Protein AF-A0A1G3YRF4-F1 (afdb_monomer)

Mean predicted aligned error: 6.26 Å

pLDDT: mean 85.51, std 14.63, range [36.22, 97.75]

Secondary structure (DSSP, 8-state):
----B--BSS-SS-GGG----TTT-EEEEE--TT-TTTEEEEEEE-SSSEEEEEEEETTT--EEEEEEEEEEETTEEEEEEEE--TT-----EEEEEEEEETTEEEEEEPBSHHHHHTT-B-TTT-SB--SSHHHHHHHHHHTTT-GGGGS-TT-TTSEEEEEEPP---

Solvent-accessible surface area (backbone atoms only — not comparable to full-atom values): 9290 Å² total; per-residue (Å²): 130,84,83,45,76,30,41,19,79,54,43,64,54,67,67,90,78,27,47,64,59,74,85,66,49,45,46,31,28,51,72,46,96,89,40,78,72,41,40,36,40,32,33,40,76,68,55,80,23,35,28,40,33,41,40,35,36,56,79,83,64,48,72,50,44,25,45,30,34,46,44,73,56,98,83,47,38,29,38,36,37,28,64,64,53,82,90,55,88,55,85,33,23,34,41,27,43,48,49,78,60,91,57,35,40,39,37,32,39,33,22,34,60,44,42,53,78,65,68,32,43,36,90,86,81,65,28,52,77,57,96,42,28,67,55,45,32,50,54,48,60,78,36,74,85,42,55,41,39,45,28,72,87,82,60,83,83,41,56,48,50,25,29,55,56,78,78,90,125

Structure (mmCIF, N/CA/C/O backbone):
data_AF-A0A1G3YRF4-F1
#
_entry.id   AF-A0A1G3YRF4-F1
#
loop_
_atom_site.group_PDB
_atom_site.id
_atom_site.type_symbol
_atom_site.label_atom_id
_atom_site.label_alt_id
_atom_site.label_comp_id
_atom_site.label_asym_id
_atom_site.label_entity_id
_atom_site.label_seq_id
_atom_site.pdbx_PDB_ins_code
_atom_site.Cartn_x
_atom_site.Cartn_y
_atom_site.Cartn_z
_atom_site.occupancy
_atom_site.B_iso_or_equiv
_atom_site.auth_seq_id
_atom_site.auth_comp_id
_atom_site.auth_asym_id
_atom_site.auth_atom_id
_atom_site.pdbx_PDB_model_num
ATOM 1 N N . MET A 1 1 ? 17.936 1.926 11.079 1.00 37.91 1 MET A N 1
ATOM 2 C CA . MET A 1 1 ? 17.875 2.663 9.793 1.00 37.91 1 MET A CA 1
ATOM 3 C C . MET A 1 1 ? 16.402 2.750 9.485 1.00 37.91 1 MET A C 1
ATOM 5 O O . MET A 1 1 ? 15.761 1.717 9.545 1.00 37.91 1 MET A O 1
ATOM 9 N N . THR A 1 2 ? 15.866 3.950 9.300 1.00 48.19 2 THR A N 1
ATOM 10 C CA . THR A 1 2 ? 14.436 4.179 9.071 1.00 48.19 2 THR A CA 1
ATOM 11 C C . THR A 1 2 ? 13.976 3.394 7.850 1.00 48.19 2 THR A C 1
ATOM 13 O O . THR A 1 2 ? 14.610 3.495 6.800 1.00 48.19 2 THR A O 1
ATOM 16 N N . ALA A 1 3 ? 12.917 2.604 8.009 1.00 59.91 3 ALA A N 1
ATOM 17 C CA . ALA A 1 3 ? 12.212 2.033 6.878 1.00 59.91 3 ALA A CA 1
ATOM 18 C C . ALA A 1 3 ? 11.630 3.185 6.052 1.00 59.91 3 ALA A C 1
ATOM 20 O O . ALA A 1 3 ? 10.912 4.033 6.587 1.00 59.91 3 ALA A O 1
ATOM 21 N N . CYS A 1 4 ? 12.011 3.259 4.784 1.00 81.56 4 CYS A N 1
ATOM 22 C CA . CYS A 1 4 ? 11.567 4.294 3.866 1.00 81.56 4 CYS A CA 1
ATOM 23 C C . CYS A 1 4 ? 10.657 3.629 2.836 1.00 81.56 4 CYS A C 1
ATOM 25 O O . CYS A 1 4 ? 11.142 2.791 2.068 1.00 81.56 4 CYS A O 1
ATOM 27 N N . PRO A 1 5 ? 9.363 3.998 2.781 1.00 87.62 5 PRO A N 1
ATOM 28 C CA . PRO A 1 5 ? 8.465 3.474 1.767 1.00 87.62 5 PRO A CA 1
ATOM 29 C C . PRO A 1 5 ? 9.037 3.697 0.370 1.00 87.62 5 PRO A C 1
ATOM 31 O O . PRO A 1 5 ? 9.566 4.768 0.059 1.00 87.62 5 PRO A O 1
ATOM 34 N N . PHE A 1 6 ? 8.918 2.679 -0.470 1.00 89.06 6 PHE A N 1
ATOM 35 C CA . PHE A 1 6 ? 9.218 2.795 -1.881 1.00 89.06 6 PHE A CA 1
ATOM 36 C C . PHE A 1 6 ? 8.113 3.590 -2.593 1.00 89.06 6 PHE A C 1
ATOM 38 O O . PHE A 1 6 ? 6.930 3.286 -2.438 1.00 89.06 6 PHE A O 1
ATOM 45 N N . TRP A 1 7 ? 8.516 4.583 -3.393 1.00 89.31 7 TRP A N 1
ATOM 46 C CA . TRP A 1 7 ? 7.626 5.432 -4.188 1.00 89.31 7 TRP A CA 1
ATOM 47 C C . TRP A 1 7 ? 7.875 5.242 -5.690 1.00 89.31 7 TRP A C 1
ATOM 49 O O . TRP A 1 7 ? 9.021 5.159 -6.147 1.00 89.31 7 TRP A O 1
ATOM 59 N N . SER A 1 8 ? 6.802 5.179 -6.475 1.00 90.50 8 SER A N 1
ATOM 60 C CA . SER A 1 8 ? 6.855 4.982 -7.924 1.00 90.50 8 SER A CA 1
ATOM 61 C C . SER A 1 8 ? 5.803 5.801 -8.656 1.00 90.50 8 SER A C 1
ATOM 63 O O . SER A 1 8 ? 4.642 5.790 -8.283 1.00 90.50 8 SER A O 1
ATOM 65 N N . GLU A 1 9 ? 6.154 6.409 -9.785 1.00 91.06 9 GLU A N 1
ATOM 66 C CA . GLU A 1 9 ? 5.176 7.050 -10.681 1.00 91.06 9 GLU A CA 1
ATOM 67 C C . GLU A 1 9 ? 4.157 6.047 -11.270 1.00 91.06 9 GLU A C 1
ATOM 69 O O . GLU A 1 9 ? 3.097 6.427 -11.774 1.00 91.06 9 GLU A O 1
ATOM 74 N N . LEU A 1 10 ? 4.472 4.749 -11.214 1.00 93.00 10 LEU A N 1
ATOM 75 C CA . LEU A 1 10 ? 3.686 3.662 -11.783 1.00 93.00 10 LEU A CA 1
ATOM 76 C C . LEU A 1 10 ? 3.064 2.813 -10.669 1.00 93.00 10 LEU A C 1
ATOM 78 O O . LEU A 1 10 ? 3.764 2.456 -9.726 1.00 93.00 10 LEU A O 1
ATOM 82 N N . PRO A 1 11 ? 1.793 2.399 -10.784 1.00 95.94 11 PRO A N 1
ATOM 83 C CA . PRO A 1 11 ? 1.241 1.397 -9.882 1.00 95.94 11 PRO A CA 1
ATOM 84 C C . PRO A 1 11 ? 1.764 -0.015 -10.211 1.00 95.94 11 PRO A C 1
ATOM 86 O O . PRO A 1 11 ? 2.276 -0.256 -11.306 1.00 95.94 11 PRO A O 1
ATOM 89 N N . LEU A 1 12 ? 1.551 -0.983 -9.313 1.00 96.81 12 LEU A N 1
ATOM 90 C CA . LEU A 1 12 ? 1.816 -2.414 -9.531 1.00 96.81 12 LEU A CA 1
ATOM 91 C C . LEU A 1 12 ? 0.891 -3.050 -10.573 1.00 96.81 12 LEU A C 1
ATOM 93 O O . LEU A 1 12 ? 1.235 -4.085 -11.140 1.00 96.81 12 LEU A O 1
ATOM 97 N N . SER A 1 13 ? -0.287 -2.486 -10.833 1.00 96.12 13 SER A N 1
ATOM 98 C CA . SER A 1 13 ? -1.150 -2.910 -11.940 1.00 96.12 13 SER A CA 1
ATOM 99 C C . SER A 1 13 ? -2.045 -1.777 -12.426 1.00 96.12 13 SER A C 1
ATOM 101 O O . SER A 1 13 ? -2.112 -0.719 -11.813 1.00 96.12 13 SER A O 1
ATOM 103 N N . ASP A 1 14 ? -2.761 -2.007 -13.526 1.00 93.56 14 ASP A N 1
ATOM 104 C CA . ASP A 1 14 ? -3.766 -1.069 -14.024 1.00 93.56 14 ASP A CA 1
ATOM 105 C C . ASP A 1 14 ? -4.949 -0.967 -13.030 1.00 93.56 14 ASP A C 1
ATOM 107 O O . ASP A 1 14 ? -5.578 -1.997 -12.752 1.00 93.56 14 ASP A O 1
ATOM 111 N N . PRO A 1 15 ? -5.284 0.233 -12.510 1.00 92.12 15 PRO A N 1
ATOM 112 C CA . PRO A 1 15 ? -6.432 0.426 -11.622 1.00 92.12 15 PRO A CA 1
ATOM 113 C C . PRO A 1 15 ? -7.761 0.002 -12.261 1.00 92.12 15 PRO A C 1
ATOM 115 O O . PRO A 1 15 ? -8.688 -0.411 -11.571 1.00 92.12 15 PRO A O 1
ATOM 118 N N . SER A 1 16 ? -7.879 0.066 -13.593 1.00 91.94 16 SER A N 1
ATOM 119 C CA . SER A 1 16 ? -9.114 -0.283 -14.303 1.00 91.94 16 SER A CA 1
ATOM 120 C C . SER A 1 16 ? -9.449 -1.777 -14.277 1.00 91.94 16 SER A C 1
ATOM 122 O O . SER A 1 16 ? -10.604 -2.145 -14.506 1.00 91.94 16 SER A O 1
ATOM 124 N N . ALA A 1 17 ? -8.461 -2.622 -13.976 1.00 90.12 17 ALA A N 1
ATOM 125 C CA . ALA A 1 17 ? -8.620 -4.062 -13.800 1.00 90.12 17 ALA A CA 1
ATOM 126 C C . ALA A 1 17 ? -8.821 -4.470 -12.327 1.00 90.12 17 ALA A C 1
ATOM 128 O O . ALA A 1 17 ? -9.053 -5.650 -12.043 1.00 90.12 17 ALA A O 1
ATOM 129 N N . ALA A 1 18 ? -8.717 -3.518 -11.393 1.00 94.56 18 ALA A N 1
ATOM 130 C CA . ALA A 1 18 ? -8.886 -3.772 -9.972 1.00 94.56 18 ALA A CA 1
ATOM 131 C C . ALA A 1 18 ? -10.354 -4.031 -9.613 1.00 94.56 18 ALA A C 1
ATOM 133 O O . ALA A 1 18 ? -11.278 -3.617 -10.314 1.00 94.56 18 ALA A O 1
ATOM 134 N N . HIS A 1 19 ? -10.547 -4.724 -8.497 1.00 92.94 19 HIS A N 1
ATOM 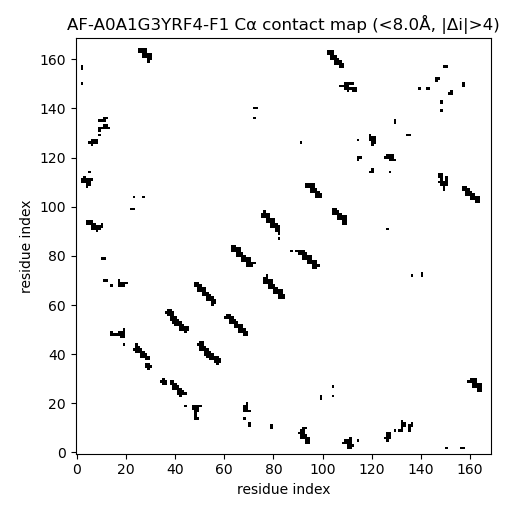135 C CA . HIS A 1 19 ? -11.848 -4.960 -7.887 1.00 92.94 19 HIS A CA 1
ATOM 136 C C . HIS A 1 19 ? -11.731 -4.667 -6.395 1.00 92.94 19 HIS A C 1
ATOM 138 O O . HIS A 1 19 ? -10.690 -4.935 -5.788 1.00 92.94 19 HIS A O 1
ATOM 144 N N . ILE A 1 20 ? -12.808 -4.156 -5.802 1.00 94.25 20 ILE A N 1
ATOM 145 C CA . ILE A 1 20 ? -12.900 -4.000 -4.351 1.00 94.25 20 ILE A CA 1
ATOM 146 C C . ILE A 1 20 ? -12.724 -5.357 -3.664 1.00 94.25 20 ILE A C 1
ATOM 148 O O . ILE A 1 20 ? -13.431 -6.316 -3.974 1.00 94.25 20 ILE A O 1
ATOM 152 N N . ASP A 1 21 ? -11.811 -5.408 -2.693 1.00 95.00 21 ASP A N 1
ATOM 153 C CA . ASP A 1 21 ? -11.726 -6.491 -1.715 1.00 95.00 21 ASP A CA 1
ATOM 154 C C . ASP A 1 21 ? -12.678 -6.165 -0.548 1.00 95.00 21 ASP A C 1
ATOM 156 O O . ASP A 1 21 ? -12.348 -5.331 0.302 1.00 95.00 21 ASP A O 1
ATOM 160 N N . PRO A 1 22 ? -13.884 -6.760 -0.492 1.00 94.25 22 PRO A N 1
ATOM 161 C CA . PRO A 1 22 ? -14.883 -6.387 0.503 1.00 94.25 22 PRO A CA 1
ATOM 162 C C . PRO A 1 22 ? -14.435 -6.699 1.934 1.00 94.25 22 PRO A C 1
ATOM 164 O O . PRO A 1 22 ? -14.952 -6.089 2.868 1.00 94.25 22 PRO A O 1
ATOM 167 N N . GLU A 1 23 ? -13.478 -7.613 2.128 1.00 95.44 23 GLU A N 1
ATOM 168 C CA . GLU A 1 23 ? -12.941 -7.913 3.455 1.00 95.44 23 GLU A CA 1
ATOM 169 C C . GLU A 1 23 ? -12.127 -6.744 4.007 1.00 95.44 23 GLU A C 1
ATOM 171 O O . GLU A 1 23 ? -12.095 -6.547 5.220 1.00 95.44 23 GLU A O 1
ATOM 176 N N . LEU A 1 24 ? -11.500 -5.947 3.139 1.00 95.81 24 LEU A N 1
ATOM 177 C CA . LEU A 1 24 ? -10.691 -4.802 3.544 1.00 95.81 24 LEU A CA 1
ATOM 178 C C . LEU A 1 24 ? -11.548 -3.600 3.968 1.00 95.81 24 LEU A C 1
ATOM 180 O O . LEU A 1 24 ? -11.108 -2.784 4.778 1.00 95.81 24 LEU A O 1
ATOM 184 N N . ALA A 1 25 ? -12.779 -3.501 3.459 1.00 95.81 25 ALA A N 1
ATOM 185 C CA . ALA A 1 25 ? -13.673 -2.382 3.730 1.00 95.81 25 ALA A CA 1
ATOM 186 C C . ALA A 1 25 ? -13.974 -2.221 5.233 1.00 95.81 25 ALA A C 1
ATOM 188 O O . ALA A 1 25 ? -14.191 -3.194 5.963 1.00 95.81 25 ALA A O 1
ATOM 189 N N . GLY A 1 26 ? -14.045 -0.967 5.680 1.00 95.31 26 GLY A N 1
ATOM 190 C CA . GLY A 1 26 ? -14.340 -0.594 7.062 1.00 95.31 26 GLY A CA 1
ATOM 191 C C . GLY A 1 26 ? -13.146 -0.001 7.806 1.00 95.31 26 GLY A C 1
ATOM 192 O O . GLY A 1 26 ? -12.119 0.334 7.216 1.00 95.31 26 GLY A O 1
ATOM 193 N N . SER A 1 27 ? -13.323 0.173 9.114 1.00 95.19 27 SER A N 1
ATOM 194 C CA . SER A 1 27 ? -12.336 0.797 9.996 1.00 95.19 27 SER A CA 1
ATOM 195 C C . SER A 1 27 ? -11.518 -0.245 10.749 1.00 95.19 27 SER A C 1
ATOM 197 O O . SER A 1 27 ? -12.041 -1.259 11.216 1.00 95.19 27 SER A O 1
ATOM 199 N N . TRP A 1 28 ? -10.238 0.055 10.905 1.00 94.88 28 TRP A N 1
ATOM 200 C CA . TRP A 1 28 ? -9.221 -0.784 11.512 1.00 94.88 28 TRP A CA 1
ATOM 201 C C . TRP A 1 28 ? -8.407 0.047 12.503 1.00 94.88 28 TRP A C 1
ATOM 203 O O . TRP A 1 28 ? -8.105 1.211 12.241 1.00 94.88 28 TRP A O 1
ATOM 213 N N . ILE A 1 29 ? -8.061 -0.541 13.643 1.00 92.44 29 ILE A N 1
ATOM 214 C CA . ILE A 1 29 ? -7.313 0.104 14.731 1.00 92.44 29 ILE A CA 1
ATOM 215 C C . ILE A 1 29 ? -6.152 -0.798 15.171 1.00 92.44 29 ILE A C 1
ATOM 217 O O . ILE A 1 29 ? -6.304 -2.016 15.102 1.00 92.44 29 ILE A O 1
ATOM 221 N N . PRO A 1 30 ? -5.008 -0.263 15.622 1.00 88.50 30 PRO A N 1
ATOM 222 C CA . PRO A 1 30 ? -3.869 -1.061 16.068 1.00 88.50 30 PRO A CA 1
ATOM 223 C C . PRO A 1 30 ? -4.217 -2.132 17.102 1.00 88.50 30 PRO A C 1
ATOM 225 O O . PRO A 1 30 ? -5.036 -1.923 18.001 1.00 88.50 30 PRO A O 1
ATOM 228 N N . ILE A 1 31 ? -3.550 -3.281 16.989 1.00 83.56 31 ILE A N 1
ATOM 229 C CA . ILE A 1 31 ? -3.484 -4.284 18.054 1.00 83.56 31 ILE A CA 1
ATOM 230 C C . ILE A 1 31 ? -2.272 -3.946 18.928 1.00 83.56 31 ILE A C 1
ATOM 232 O O . ILE A 1 31 ? -1.208 -4.531 18.770 1.00 83.56 31 ILE A O 1
ATOM 236 N N . SER A 1 32 ? -2.402 -2.978 19.831 1.00 70.19 32 SER A N 1
ATOM 237 C CA . SER A 1 32 ? -1.425 -2.790 20.909 1.00 70.19 32 SER A CA 1
ATOM 238 C C . SER A 1 32 ? -2.144 -2.485 22.223 1.00 70.19 32 SER A C 1
ATOM 240 O O . SER A 1 32 ? -3.211 -1.867 22.216 1.00 70.19 32 SER A O 1
ATOM 242 N N . GLU A 1 33 ? -1.584 -2.965 23.337 1.00 52.16 33 GLU A N 1
ATOM 243 C CA . GLU A 1 33 ? -2.140 -2.760 24.684 1.00 52.16 33 GLU A CA 1
ATOM 244 C C . GLU A 1 33 ? -2.021 -1.296 25.153 1.00 52.16 33 GLU A C 1
ATOM 246 O O . GLU A 1 33 ? -2.824 -0.864 25.976 1.00 52.16 33 GLU A O 1
ATOM 251 N N . ASP A 1 34 ? -1.097 -0.519 24.572 1.00 54.62 34 ASP A N 1
ATOM 252 C CA . ASP A 1 34 ? -0.813 0.875 24.948 1.00 54.62 34 ASP A CA 1
ATOM 253 C C . ASP A 1 34 ? -1.406 1.913 23.971 1.00 54.62 34 ASP A C 1
ATOM 255 O O . ASP A 1 34 ? -1.290 3.116 24.199 1.00 54.62 34 ASP A O 1
ATOM 259 N N . SER A 1 35 ? -2.042 1.475 22.876 1.00 53.34 35 SER A N 1
ATOM 260 C CA . SER A 1 35 ? -2.457 2.348 21.762 1.00 53.34 35 SER A CA 1
ATOM 261 C C . SER A 1 35 ? -3.902 2.134 21.299 1.00 53.34 35 SER A C 1
ATOM 263 O O . SER A 1 35 ? -4.222 2.401 20.134 1.00 53.34 35 SER A O 1
ATOM 265 N N . GLU A 1 36 ? -4.791 1.614 22.154 1.00 52.72 36 GLU A N 1
ATOM 266 C CA . GLU A 1 36 ? -6.218 1.611 21.816 1.00 52.72 36 GLU A CA 1
ATOM 267 C C . GLU A 1 36 ? -6.687 3.057 21.574 1.00 52.72 36 GLU A C 1
ATOM 269 O O . GLU A 1 36 ? -6.851 3.840 22.505 1.00 52.72 36 GLU A O 1
ATOM 274 N N . GLY A 1 37 ? -6.906 3.404 20.301 1.00 56.94 37 GLY A N 1
ATOM 275 C CA . GLY A 1 37 ? -7.530 4.662 19.886 1.00 56.94 37 GLY A CA 1
ATOM 276 C C . GLY A 1 37 ? -6.599 5.785 19.416 1.00 56.94 37 GLY A C 1
ATOM 277 O O . GLY A 1 37 ? -7.119 6.842 19.068 1.00 56.94 37 GLY A O 1
ATOM 278 N N . THR A 1 38 ? -5.278 5.588 19.344 1.00 75.25 38 THR A N 1
ATOM 279 C CA . THR A 1 38 ? -4.345 6.652 18.903 1.00 75.25 38 THR A CA 1
ATOM 280 C C . THR A 1 38 ? -4.042 6.639 17.406 1.00 75.25 38 THR A C 1
ATOM 282 O O . THR A 1 38 ? -3.517 7.605 16.881 1.00 75.25 38 THR A O 1
ATOM 285 N N . PHE A 1 39 ? -4.412 5.589 16.676 1.00 84.94 39 PHE A N 1
ATOM 286 C CA . PHE A 1 39 ? -4.311 5.550 15.217 1.00 84.94 39 PHE A CA 1
ATOM 287 C C . PHE A 1 39 ? -5.471 4.735 14.645 1.00 84.94 39 PHE A C 1
ATOM 289 O O . PHE A 1 39 ? -5.916 3.759 15.252 1.00 84.94 39 PHE A O 1
ATOM 296 N N . SER A 1 40 ? -5.996 5.122 13.488 1.00 90.94 40 SER A N 1
ATOM 297 C CA . SER A 1 40 ? -7.040 4.359 12.801 1.00 90.94 40 SER A CA 1
ATOM 298 C C . SER A 1 40 ? -6.900 4.468 11.293 1.00 90.94 40 SER A C 1
ATOM 300 O O . SER A 1 40 ? -6.540 5.522 10.780 1.00 90.94 40 SER A O 1
ATOM 302 N N . VAL A 1 41 ? -7.229 3.390 10.587 1.00 94.50 41 VAL A N 1
ATOM 303 C CA . VAL A 1 41 ? -7.273 3.351 9.122 1.00 94.50 41 VAL A CA 1
ATOM 304 C C . VAL A 1 41 ? -8.667 2.938 8.698 1.00 94.50 41 VAL A C 1
ATOM 306 O O . VAL A 1 41 ? -9.175 1.910 9.139 1.00 94.50 41 VAL A O 1
ATOM 309 N N . THR A 1 42 ? -9.304 3.723 7.839 1.00 96.38 42 THR A N 1
ATOM 310 C CA . THR A 1 42 ? -10.617 3.392 7.283 1.00 96.38 42 THR A CA 1
ATOM 311 C C . THR A 1 42 ? -10.531 3.259 5.775 1.00 96.38 42 THR A C 1
ATOM 313 O O . THR A 1 42 ? -10.147 4.206 5.098 1.00 96.38 42 THR A O 1
ATOM 316 N N . PHE A 1 43 ? -10.937 2.100 5.257 1.00 97.38 43 PHE A N 1
ATOM 317 C CA . PHE A 1 43 ? -11.074 1.829 3.829 1.00 97.38 43 PHE A CA 1
ATOM 318 C C . PHE A 1 43 ? -12.542 1.991 3.432 1.00 97.38 43 PHE A C 1
ATOM 320 O O . PHE A 1 43 ? -13.391 1.161 3.773 1.00 97.38 43 PHE A O 1
ATOM 327 N N . LEU A 1 44 ? -12.850 3.072 2.721 1.00 96.38 44 LEU A N 1
ATOM 328 C CA . LEU A 1 44 ? -14.183 3.375 2.206 1.00 96.38 44 LEU A CA 1
ATOM 329 C C . LEU A 1 44 ? -14.209 3.070 0.709 1.00 96.38 44 LEU A C 1
ATOM 331 O O . LEU A 1 44 ? -13.426 3.680 -0.016 1.00 96.38 44 LEU A O 1
ATOM 335 N N . PRO A 1 45 ? -15.073 2.165 0.212 1.00 95.69 45 PRO A N 1
ATOM 336 C CA . PRO A 1 45 ? -15.253 2.003 -1.226 1.00 95.69 45 PRO A CA 1
ATOM 337 C C . PRO A 1 45 ? -15.607 3.356 -1.851 1.00 95.69 45 PRO A C 1
ATOM 339 O O . PRO A 1 45 ? -16.598 3.981 -1.465 1.00 95.69 45 PRO A O 1
ATOM 342 N N . PHE A 1 46 ? -14.759 3.832 -2.758 1.00 90.62 46 PHE A N 1
ATOM 343 C CA . PHE A 1 46 ? -14.976 5.071 -3.498 1.00 90.62 46 PHE A CA 1
ATOM 344 C C . PHE A 1 46 ? -15.789 4.786 -4.764 1.00 90.62 46 PHE A C 1
ATOM 346 O O . PHE A 1 46 ? -16.737 5.509 -5.071 1.00 90.62 46 PHE A O 1
ATOM 353 N N . ASP A 1 47 ? -15.446 3.695 -5.447 1.00 92.38 47 ASP A N 1
ATOM 354 C CA . ASP A 1 47 ? -16.187 3.120 -6.565 1.00 92.38 47 ASP A CA 1
ATOM 355 C C . ASP A 1 47 ? -16.043 1.582 -6.575 1.00 92.38 47 ASP A C 1
ATOM 357 O O . ASP A 1 47 ? -15.719 0.956 -5.564 1.00 92.38 47 ASP A O 1
ATOM 361 N N . ASP A 1 48 ? -16.329 0.960 -7.716 1.00 92.56 48 ASP A N 1
ATOM 362 C CA . ASP A 1 48 ? -16.287 -0.479 -7.972 1.00 92.56 48 ASP A CA 1
ATOM 363 C C . ASP A 1 48 ? -14.864 -1.084 -7.877 1.00 92.56 48 ASP A C 1
ATOM 365 O O . ASP A 1 48 ? -14.708 -2.311 -7.901 1.00 92.56 48 ASP A O 1
ATOM 369 N N . ARG A 1 49 ? -13.822 -0.243 -7.818 1.00 95.38 49 ARG A N 1
ATOM 370 C CA . ARG A 1 49 ? -12.407 -0.611 -8.000 1.00 95.38 49 ARG A CA 1
ATOM 371 C C . ARG A 1 49 ? -11.490 -0.039 -6.926 1.00 95.38 49 ARG A C 1
ATOM 373 O O . ARG A 1 49 ? -10.546 -0.712 -6.515 1.00 95.38 49 ARG A O 1
ATOM 380 N N . GLU A 1 50 ? -11.749 1.192 -6.503 1.00 96.56 50 GLU A N 1
ATOM 381 C CA . GLU A 1 50 ? -10.876 1.975 -5.638 1.00 96.56 50 GLU A CA 1
ATOM 382 C C . GLU A 1 50 ? -11.512 2.256 -4.272 1.00 96.56 50 GLU A C 1
ATOM 384 O O . GLU A 1 50 ? -12.719 2.459 -4.128 1.00 96.56 50 GLU A O 1
ATOM 389 N N . PHE A 1 51 ? -10.662 2.347 -3.257 1.00 97.38 51 PHE A N 1
ATOM 390 C CA . PHE A 1 51 ? -10.977 2.866 -1.938 1.00 97.38 51 PHE A CA 1
ATOM 391 C C . PHE A 1 51 ? -10.502 4.313 -1.800 1.00 97.38 51 PHE A C 1
ATOM 393 O O . PHE A 1 51 ? -9.424 4.679 -2.272 1.00 97.38 51 PHE A O 1
ATOM 400 N N . ALA A 1 52 ? -11.266 5.110 -1.061 1.00 95.94 52 ALA A N 1
ATOM 401 C CA . ALA A 1 52 ? -10.721 6.220 -0.299 1.00 95.94 52 ALA A CA 1
ATOM 402 C C . ALA A 1 52 ? -10.235 5.663 1.046 1.00 95.94 52 ALA A C 1
ATOM 404 O O . ALA A 1 52 ? -11.004 5.044 1.786 1.00 95.94 52 ALA A O 1
ATOM 405 N N . VAL A 1 53 ? -8.958 5.859 1.349 1.00 96.19 53 VAL A N 1
ATOM 406 C CA . VAL A 1 53 ? -8.332 5.412 2.592 1.00 96.19 53 VAL A CA 1
ATOM 407 C C . VAL A 1 53 ? -8.040 6.628 3.441 1.00 96.19 53 VAL A C 1
ATOM 409 O O . VAL A 1 53 ? -7.384 7.554 2.980 1.00 96.19 53 VAL A O 1
ATOM 412 N N . ILE A 1 54 ? -8.530 6.618 4.674 1.00 94.94 54 ILE A N 1
ATOM 413 C CA . ILE A 1 54 ? -8.282 7.677 5.648 1.00 94.94 54 ILE A CA 1
ATOM 414 C C . ILE A 1 54 ? -7.484 7.070 6.791 1.00 94.94 54 ILE A C 1
ATOM 416 O O . ILE A 1 54 ? -8.006 6.212 7.507 1.00 94.94 54 ILE A O 1
ATOM 420 N N . ALA A 1 55 ? -6.237 7.500 6.945 1.00 91.56 55 ALA A N 1
ATOM 421 C CA . ALA A 1 55 ? -5.423 7.218 8.114 1.00 91.56 55 ALA A CA 1
ATOM 422 C C . ALA A 1 55 ? -5.485 8.436 9.037 1.00 91.56 55 ALA A C 1
ATOM 424 O O . ALA A 1 55 ? -5.281 9.566 8.607 1.00 91.56 55 ALA A O 1
ATOM 425 N N . LYS A 1 56 ? -5.843 8.217 10.297 1.00 91.06 56 LYS A N 1
ATOM 426 C CA . LYS A 1 56 ? -5.977 9.280 11.287 1.00 91.06 56 LYS A CA 1
ATOM 427 C C . LYS A 1 56 ? -5.129 8.954 12.496 1.00 91.06 56 LYS A C 1
ATOM 429 O O . LYS A 1 56 ? -5.349 7.915 13.123 1.00 91.06 56 LYS A O 1
ATOM 434 N N . ASP A 1 57 ? -4.257 9.884 12.847 1.00 86.81 57 ASP A N 1
ATOM 435 C CA . ASP A 1 57 ? -3.580 9.921 14.131 1.00 86.81 57 ASP A CA 1
ATOM 436 C C . ASP A 1 57 ? -4.506 10.602 15.158 1.00 86.81 57 ASP A C 1
ATOM 438 O O . ASP A 1 57 ? -5.023 11.706 14.968 1.00 86.81 57 ASP A O 1
ATOM 442 N N . GLY A 1 58 ? -4.821 9.878 16.223 1.00 82.62 58 GLY A N 1
ATOM 443 C CA . GLY A 1 58 ? -5.684 10.307 17.315 1.00 82.62 58 GLY A CA 1
ATOM 444 C C . GLY A 1 58 ? -4.993 11.238 18.311 1.00 82.62 58 GLY A C 1
ATOM 445 O O . GLY A 1 58 ? -5.695 12.005 18.970 1.00 82.62 58 GLY A O 1
ATOM 446 N N . ASP A 1 59 ? -3.661 11.210 18.390 1.00 82.38 59 ASP A N 1
ATOM 447 C CA . ASP A 1 59 ? -2.866 12.030 19.306 1.00 82.38 59 ASP A CA 1
ATOM 448 C C . ASP A 1 59 ? -2.577 13.409 18.704 1.00 82.38 59 ASP A C 1
ATOM 450 O O . ASP A 1 59 ? -2.753 14.436 19.367 1.00 82.38 59 ASP A O 1
ATOM 454 N N . THR A 1 60 ? -2.161 13.451 17.436 1.00 85.00 60 THR A N 1
ATOM 455 C CA . THR A 1 60 ? -1.862 14.704 16.724 1.00 85.00 60 THR A CA 1
ATOM 456 C C . THR A 1 60 ? -3.094 15.296 16.042 1.00 85.00 60 THR A C 1
ATOM 458 O O . THR A 1 60 ? -3.161 16.508 15.823 1.00 85.00 60 THR A O 1
ATOM 461 N N . GLY A 1 61 ? -4.087 14.458 15.725 1.00 84.12 61 GLY A N 1
ATOM 462 C CA . GLY A 1 61 ? -5.230 14.831 14.894 1.00 84.12 61 GLY A CA 1
ATOM 463 C C . GLY A 1 61 ? -4.898 14.931 13.404 1.00 84.12 61 GLY A C 1
ATOM 464 O O . GLY A 1 61 ? -5.755 15.378 12.638 1.00 84.12 61 GLY A O 1
ATOM 465 N N . GLU A 1 62 ? -3.684 14.547 13.003 1.00 86.62 62 GLU A N 1
ATOM 466 C CA . GLU A 1 62 ? -3.249 14.483 11.611 1.00 86.62 62 GLU A CA 1
ATOM 467 C C . GLU A 1 62 ? -4.078 13.453 10.839 1.00 86.62 62 GLU A C 1
ATOM 469 O O . GLU A 1 62 ? -4.491 12.414 11.370 1.00 86.62 62 GLU A O 1
ATOM 474 N N . VAL A 1 63 ? -4.393 13.792 9.591 1.00 89.31 63 VAL A N 1
ATOM 475 C CA . VAL A 1 63 ? -5.221 12.970 8.716 1.00 89.31 63 VAL A CA 1
ATOM 476 C C . VAL A 1 63 ? -4.536 12.870 7.371 1.00 89.31 63 VAL A C 1
ATOM 478 O O . VAL A 1 63 ? -4.495 13.851 6.631 1.00 89.31 63 VAL A O 1
ATOM 481 N N . ASP A 1 64 ? -4.114 11.658 7.041 1.00 89.94 64 ASP A N 1
ATOM 482 C CA . ASP A 1 64 ? -3.616 11.316 5.722 1.00 89.94 64 ASP A CA 1
ATOM 483 C C . ASP A 1 64 ? -4.734 10.658 4.920 1.00 89.94 64 ASP A C 1
ATOM 485 O O . ASP A 1 64 ? -5.463 9.776 5.396 1.00 89.94 64 ASP A O 1
ATOM 489 N N . ALA A 1 65 ? -4.880 11.092 3.674 1.00 92.19 65 ALA A N 1
ATOM 490 C CA . ALA A 1 65 ? -5.874 10.563 2.760 1.00 92.19 65 ALA A CA 1
ATOM 491 C C . ALA A 1 65 ? -5.190 9.961 1.537 1.00 92.19 65 ALA A C 1
ATOM 493 O O . ALA A 1 65 ? -4.312 10.575 0.935 1.00 92.19 65 ALA A O 1
ATOM 494 N N . TYR A 1 66 ? -5.646 8.779 1.131 1.00 93.50 66 TYR A N 1
ATOM 495 C CA . TYR A 1 66 ? -5.131 8.076 -0.034 1.00 93.50 66 TYR A CA 1
ATOM 496 C C . TYR A 1 66 ? -6.269 7.611 -0.940 1.00 93.50 66 TYR A C 1
ATOM 498 O O . TYR A 1 66 ? -7.344 7.219 -0.483 1.00 93.50 66 TYR A O 1
ATOM 506 N N . ARG A 1 67 ? -6.009 7.583 -2.244 1.00 94.62 67 ARG A N 1
ATOM 507 C CA . ARG A 1 67 ? -6.686 6.677 -3.172 1.00 94.62 67 ARG A CA 1
ATOM 508 C C . ARG A 1 67 ? -5.966 5.342 -3.151 1.00 94.62 67 ARG A C 1
ATOM 510 O O . ARG A 1 67 ? -4.737 5.315 -3.180 1.00 94.62 67 ARG A O 1
ATOM 517 N N . ALA A 1 68 ? -6.713 4.246 -3.114 1.00 96.94 68 ALA A N 1
ATOM 518 C CA . ALA A 1 68 ? -6.114 2.923 -3.103 1.00 96.94 68 ALA A CA 1
ATOM 519 C C . ALA A 1 68 ? -6.860 1.911 -3.956 1.00 96.94 68 ALA A C 1
ATOM 521 O O . ALA A 1 68 ? -8.077 1.974 -4.067 1.00 96.94 68 ALA A O 1
ATOM 522 N N . PHE A 1 69 ? -6.155 0.920 -4.487 1.00 97.75 69 PHE A N 1
ATOM 523 C CA . PHE A 1 69 ? -6.786 -0.253 -5.088 1.00 97.75 69 PHE A CA 1
ATOM 524 C C . PHE A 1 69 ? -5.941 -1.506 -4.881 1.00 97.75 69 PHE A C 1
ATOM 526 O O . PHE A 1 69 ? -4.719 -1.437 -4.702 1.00 97.75 69 PHE A O 1
ATOM 533 N N . ALA A 1 70 ? -6.608 -2.657 -4.905 1.00 97.19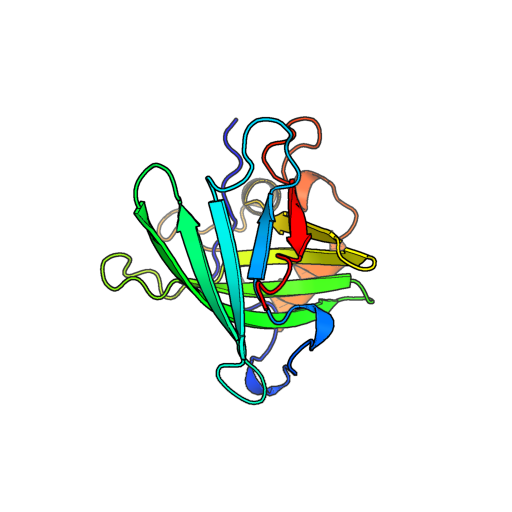 70 ALA A N 1
ATOM 534 C CA . ALA A 1 70 ? -5.975 -3.946 -4.684 1.00 97.19 70 ALA A CA 1
ATOM 535 C C . ALA A 1 70 ? -5.417 -4.548 -5.986 1.00 97.19 70 ALA A C 1
ATOM 537 O O . ALA A 1 70 ? -6.062 -4.524 -7.035 1.00 97.19 70 ALA A O 1
ATOM 538 N N . THR A 1 71 ? -4.239 -5.157 -5.886 1.00 97.06 71 THR A N 1
ATOM 539 C CA . THR A 1 71 ? -3.603 -5.985 -6.919 1.00 97.06 71 THR A CA 1
ATOM 540 C C . THR A 1 71 ? -3.240 -7.334 -6.310 1.00 97.06 71 THR A C 1
ATOM 542 O O . THR A 1 71 ? -2.859 -7.406 -5.145 1.00 97.06 71 THR A O 1
ATOM 545 N N . SER A 1 72 ? -3.303 -8.414 -7.088 1.00 96.06 72 SER A N 1
ATOM 546 C CA . SER A 1 72 ? -2.781 -9.720 -6.669 1.00 96.06 72 SER A CA 1
ATOM 547 C C . SER A 1 72 ? -1.550 -10.105 -7.480 1.00 96.06 72 SER A C 1
ATOM 549 O O . SER A 1 72 ? -1.557 -10.004 -8.706 1.00 96.06 72 SER A O 1
ATOM 551 N N . ILE A 1 73 ? -0.510 -10.584 -6.799 1.00 96.44 73 ILE A N 1
ATOM 552 C CA . ILE A 1 73 ? 0.730 -11.084 -7.399 1.00 96.44 73 ILE A CA 1
ATOM 553 C C . ILE A 1 73 ? 0.989 -12.471 -6.806 1.00 96.44 73 ILE A C 1
ATOM 555 O O . ILE A 1 73 ? 1.215 -12.601 -5.612 1.00 96.44 73 ILE A O 1
ATOM 559 N N . GLU A 1 74 ? 0.887 -13.525 -7.624 1.00 94.38 74 GLU A N 1
ATOM 560 C CA . GLU A 1 74 ? 1.029 -14.933 -7.188 1.00 94.38 74 GLU A CA 1
ATOM 561 C C . GLU A 1 74 ? 0.154 -15.338 -5.980 1.00 94.38 74 GLU A C 1
ATOM 563 O O . GLU A 1 74 ? 0.496 -16.233 -5.212 1.00 94.38 74 GLU A O 1
ATOM 568 N N . GLY A 1 75 ? -1.011 -14.701 -5.832 1.00 92.75 75 GLY A N 1
ATOM 569 C CA . GLY A 1 75 ? -1.953 -14.945 -4.733 1.00 92.75 75 GLY A CA 1
ATOM 570 C C . GLY A 1 75 ? -1.733 -14.061 -3.503 1.00 92.75 75 GLY A C 1
ATOM 571 O O . GLY A 1 75 ? -2.652 -13.934 -2.695 1.00 92.75 75 GLY A O 1
ATOM 572 N N . ASP A 1 76 ? -0.584 -13.389 -3.395 1.00 96.06 76 ASP A N 1
ATOM 573 C CA . ASP A 1 76 ? -0.359 -12.350 -2.392 1.00 96.06 76 ASP A CA 1
ATOM 574 C C . ASP A 1 76 ? -1.100 -11.068 -2.809 1.00 96.06 76 ASP A C 1
ATOM 576 O O . ASP A 1 76 ? -1.128 -10.700 -3.990 1.00 96.06 76 ASP A O 1
ATOM 580 N N . ARG A 1 77 ? -1.745 -10.397 -1.848 1.00 97.00 77 ARG A N 1
ATOM 581 C CA . ARG A 1 77 ? -2.568 -9.204 -2.093 1.00 97.00 77 ARG A CA 1
ATOM 582 C C . ARG A 1 77 ? -1.804 -7.939 -1.720 1.00 97.00 77 ARG A C 1
ATOM 584 O O . ARG A 1 77 ? -1.251 -7.841 -0.631 1.00 97.00 77 ARG A O 1
ATOM 591 N N . PHE A 1 78 ? -1.804 -6.959 -2.610 1.00 97.75 78 PHE A N 1
ATOM 592 C CA . PHE A 1 78 ? -1.111 -5.689 -2.446 1.00 97.75 78 PHE A CA 1
ATOM 593 C C . PHE A 1 78 ? -2.084 -4.528 -2.579 1.00 97.75 78 PHE A C 1
ATOM 595 O O . PHE A 1 78 ? -2.983 -4.561 -3.416 1.00 97.75 78 PHE A O 1
ATOM 602 N N . LEU A 1 79 ? -1.872 -3.486 -1.788 1.00 97.62 79 LEU A N 1
ATOM 603 C CA . LEU A 1 79 ? -2.468 -2.177 -1.983 1.00 97.62 79 LEU A CA 1
ATOM 604 C C . LEU A 1 79 ? -1.516 -1.309 -2.790 1.00 97.62 79 LEU A C 1
ATOM 606 O O . LEU A 1 79 ? -0.334 -1.221 -2.468 1.00 97.62 79 LEU A O 1
ATOM 610 N N . ASN A 1 80 ? -2.059 -0.651 -3.805 1.00 97.62 80 ASN A N 1
ATOM 611 C CA . ASN A 1 80 ? -1.457 0.512 -4.440 1.00 97.62 80 ASN A CA 1
ATOM 612 C C . ASN A 1 80 ? -2.066 1.720 -3.755 1.00 97.62 80 ASN A C 1
ATOM 614 O O . ASN A 1 80 ? -3.284 1.856 -3.786 1.00 97.62 80 ASN A O 1
ATOM 618 N N . LEU A 1 81 ? -1.251 2.555 -3.128 1.00 95.25 81 LEU A N 1
ATOM 619 C CA . LEU A 1 81 ? -1.688 3.703 -2.345 1.00 95.25 81 LEU A CA 1
ATOM 620 C C . LEU A 1 81 ? -1.127 4.962 -2.984 1.00 95.25 81 LEU A C 1
ATOM 622 O O . LEU A 1 81 ? 0.070 5.050 -3.247 1.00 95.25 81 LEU A O 1
ATOM 626 N N . LYS A 1 82 ? -1.994 5.936 -3.217 1.00 93.06 82 LYS A N 1
ATOM 627 C CA . LYS A 1 82 ? -1.631 7.242 -3.744 1.00 93.06 82 LYS A CA 1
ATOM 628 C C . LYS A 1 82 ? -2.159 8.317 -2.824 1.00 93.06 82 LYS A C 1
ATOM 630 O O . LYS A 1 82 ? -3.367 8.413 -2.627 1.00 93.06 82 LYS A O 1
ATOM 635 N N . GLU A 1 83 ? -1.249 9.096 -2.267 1.00 90.06 83 GLU A N 1
ATOM 636 C CA . GLU A 1 83 ? -1.573 10.187 -1.357 1.00 90.06 83 GLU A CA 1
ATOM 637 C C . GLU A 1 83 ? -2.382 11.272 -2.080 1.00 90.06 83 GLU A C 1
ATOM 639 O O . GLU A 1 83 ? -2.197 11.519 -3.273 1.00 90.06 83 GLU A O 1
ATOM 644 N N . LEU A 1 84 ? -3.344 11.857 -1.370 1.00 85.56 84 LEU A N 1
ATOM 645 C CA . LEU A 1 84 ? -4.247 12.888 -1.884 1.00 85.56 84 LEU A CA 1
ATOM 646 C C . LEU A 1 84 ? -3.899 14.291 -1.378 1.00 85.56 84 LEU A C 1
ATOM 648 O O . LEU A 1 84 ? -4.626 15.227 -1.706 1.00 85.56 84 LEU A O 1
ATOM 652 N N . ASP A 1 85 ? -2.838 14.446 -0.581 1.00 77.75 85 ASP A N 1
ATOM 653 C CA . ASP A 1 85 ? -2.424 15.754 -0.077 1.00 77.75 85 ASP A CA 1
ATOM 654 C C . ASP A 1 85 ? -1.926 16.654 -1.223 1.00 77.75 85 ASP A C 1
ATOM 656 O O . ASP A 1 85 ? -1.011 16.306 -1.968 1.00 77.75 85 ASP A O 1
ATOM 660 N N . GLU A 1 86 ? -2.527 17.840 -1.346 1.00 57.09 86 GLU A N 1
ATOM 661 C CA . GLU A 1 86 ? -2.164 18.859 -2.335 1.00 57.09 86 GLU A CA 1
ATOM 662 C C . GLU A 1 86 ? -0.782 19.480 -2.063 1.00 57.09 86 GLU A C 1
ATOM 664 O O . GLU A 1 86 ? -0.174 20.043 -2.975 1.00 57.09 86 GLU A O 1
ATOM 669 N N . ALA A 1 87 ? -0.271 19.407 -0.826 1.00 58.59 87 ALA A N 1
ATOM 670 C CA . ALA A 1 87 ? 1.050 19.933 -0.473 1.00 58.59 87 ALA A CA 1
ATOM 671 C C . ALA A 1 87 ? 2.199 19.027 -0.946 1.00 58.59 87 ALA A C 1
ATOM 673 O O . ALA A 1 87 ? 3.337 19.487 -1.111 1.00 58.59 87 ALA A O 1
ATOM 674 N N . VAL A 1 88 ? 1.905 17.749 -1.180 1.00 55.41 88 VAL A N 1
ATOM 675 C CA . VAL A 1 88 ? 2.852 16.760 -1.671 1.00 55.41 88 VAL A CA 1
ATOM 676 C C . VAL A 1 88 ? 2.598 16.604 -3.166 1.00 55.41 88 VAL A C 1
ATOM 678 O O . VAL A 1 88 ? 1.778 15.809 -3.602 1.00 55.41 88 VAL A O 1
ATOM 681 N N . ASP A 1 89 ? 3.347 17.347 -3.982 1.00 51.44 89 ASP A N 1
ATOM 682 C CA . ASP A 1 89 ? 3.300 17.301 -5.458 1.00 51.44 89 ASP A CA 1
ATOM 683 C C . ASP A 1 89 ? 3.836 15.957 -6.029 1.00 51.44 89 ASP A C 1
ATOM 685 O O . ASP A 1 89 ? 4.404 15.884 -7.120 1.00 51.44 89 ASP A O 1
ATOM 689 N N . LYS A 1 90 ? 3.727 14.869 -5.255 1.00 60.53 90 LYS A N 1
ATOM 690 C CA . LYS A 1 90 ? 4.124 13.519 -5.634 1.00 60.53 90 LYS A CA 1
ATOM 691 C C . LYS A 1 90 ? 2.897 12.795 -6.143 1.00 60.53 90 LYS A C 1
ATOM 693 O O . LYS A 1 90 ? 2.066 12.303 -5.391 1.00 60.53 90 LYS A O 1
ATOM 698 N N . ASN A 1 91 ? 2.833 12.654 -7.456 1.00 72.56 91 ASN A N 1
ATOM 699 C CA . ASN A 1 91 ? 1.823 11.848 -8.132 1.00 72.56 91 ASN A CA 1
ATOM 700 C C . ASN A 1 91 ? 2.100 10.329 -8.013 1.00 72.56 91 ASN A C 1
ATOM 702 O O . ASN A 1 91 ? 1.561 9.547 -8.806 1.00 72.56 91 ASN A O 1
ATOM 706 N N . ASP A 1 92 ? 2.931 9.946 -7.040 1.00 88.12 92 ASP A N 1
ATOM 707 C CA . ASP A 1 92 ? 3.572 8.647 -6.895 1.00 88.12 92 ASP A CA 1
ATOM 708 C C . ASP A 1 92 ? 2.732 7.699 -6.033 1.00 88.12 92 ASP A C 1
ATOM 710 O O . ASP A 1 92 ? 1.988 8.089 -5.134 1.00 88.12 92 ASP A O 1
ATOM 714 N N . TRP A 1 93 ? 2.891 6.419 -6.322 1.00 92.88 93 TRP A N 1
ATOM 715 C CA . TRP A 1 93 ? 2.319 5.285 -5.631 1.00 92.88 93 TRP A CA 1
ATOM 716 C C . TRP A 1 93 ? 3.321 4.724 -4.630 1.00 92.88 93 TRP A C 1
ATOM 718 O O . TRP A 1 93 ? 4.499 4.565 -4.952 1.00 92.88 93 TRP A O 1
ATOM 728 N N . ASN A 1 94 ? 2.836 4.350 -3.453 1.00 92.62 94 ASN A N 1
ATOM 729 C CA . ASN A 1 94 ? 3.514 3.411 -2.571 1.00 92.62 94 ASN A CA 1
ATOM 730 C C . ASN A 1 94 ? 2.690 2.124 -2.454 1.00 92.62 94 ASN A C 1
ATOM 732 O O . ASN A 1 94 ? 1.558 2.036 -2.948 1.00 92.62 94 ASN A O 1
ATOM 736 N N . PHE A 1 95 ? 3.280 1.100 -1.842 1.00 95.50 95 PHE A N 1
ATOM 737 C CA . PHE A 1 95 ? 2.697 -0.234 -1.855 1.00 95.50 95 PHE A CA 1
ATOM 738 C C . PHE A 1 95 ? 2.750 -0.901 -0.494 1.00 95.50 95 PHE A C 1
ATOM 740 O O . PHE A 1 95 ? 3.741 -0.793 0.228 1.00 95.50 95 PHE A O 1
ATOM 747 N N . ALA A 1 96 ? 1.708 -1.670 -0.193 1.00 95.44 96 ALA A N 1
ATOM 748 C CA . ALA A 1 96 ? 1.648 -2.493 1.003 1.00 95.44 96 ALA A CA 1
ATOM 749 C C . ALA A 1 96 ? 1.164 -3.901 0.658 1.00 95.44 96 ALA A C 1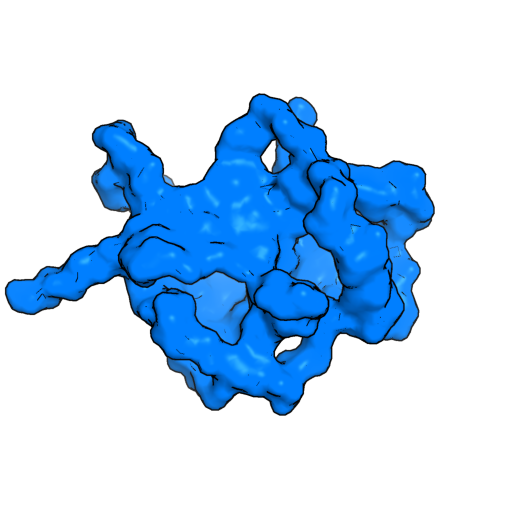
ATOM 751 O O . ALA A 1 96 ? 0.095 -4.057 0.076 1.00 95.44 96 ALA A O 1
ATOM 752 N N . LEU A 1 97 ? 1.914 -4.931 1.045 1.00 96.38 97 LEU A N 1
ATOM 753 C CA . LEU A 1 97 ? 1.374 -6.285 1.158 1.00 96.38 97 LEU A CA 1
ATOM 754 C C . LEU A 1 97 ? 0.328 -6.283 2.273 1.00 96.38 97 LEU A C 1
ATOM 756 O O . LEU A 1 97 ? 0.570 -5.709 3.336 1.00 96.38 97 LEU A O 1
ATOM 760 N N . TYR A 1 98 ? -0.808 -6.941 2.059 1.00 96.25 98 TYR A N 1
ATOM 761 C CA . TYR A 1 98 ? -1.811 -7.087 3.101 1.00 96.25 98 TYR A CA 1
ATOM 762 C C . TYR A 1 98 ? -2.352 -8.506 3.228 1.00 96.25 98 TYR A C 1
ATOM 764 O O . TYR A 1 98 ? -2.541 -9.236 2.252 1.00 96.25 98 TYR A O 1
ATOM 772 N N . VAL A 1 99 ? -2.624 -8.891 4.472 1.00 96.19 99 VAL A N 1
ATOM 773 C CA . VAL A 1 99 ? -3.211 -10.183 4.828 1.00 96.19 99 VAL A CA 1
ATOM 774 C C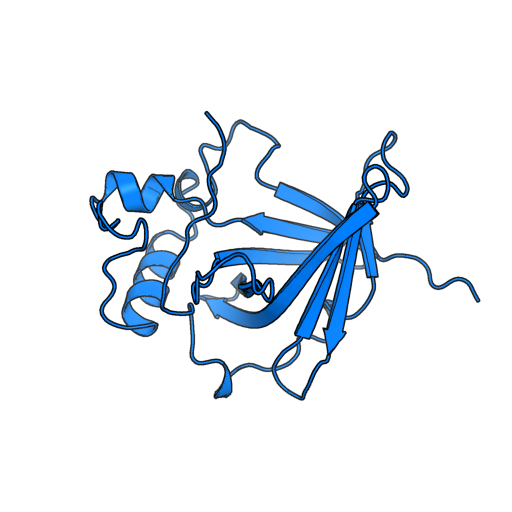 . VAL A 1 99 ? -4.351 -9.943 5.803 1.00 96.19 99 VAL A C 1
ATOM 776 O O . VAL A 1 99 ? -4.155 -9.314 6.840 1.00 96.19 99 VAL A O 1
ATOM 779 N N . ILE A 1 100 ? -5.532 -10.465 5.473 1.00 95.81 100 ILE A N 1
ATOM 780 C CA . ILE A 1 100 ? -6.708 -10.439 6.343 1.00 95.81 100 ILE A CA 1
ATOM 781 C C . ILE A 1 100 ? -6.961 -11.854 6.860 1.00 95.81 100 ILE A C 1
ATOM 783 O O . ILE A 1 100 ? -7.091 -12.790 6.072 1.00 95.81 100 ILE A O 1
ATOM 787 N N . GLU A 1 101 ? -7.036 -11.993 8.181 1.00 94.94 101 GLU A N 1
ATOM 788 C CA . GLU A 1 101 ? -7.366 -13.228 8.892 1.00 94.94 101 GLU A CA 1
ATOM 789 C C . GLU A 1 101 ? -8.467 -12.932 9.918 1.00 94.94 101 GLU A C 1
ATOM 791 O O . GLU A 1 101 ? -8.211 -12.468 11.030 1.00 94.94 101 GLU A O 1
ATOM 796 N N . GLY A 1 102 ? -9.722 -13.173 9.527 1.00 93.50 102 GLY A N 1
ATOM 797 C CA . GLY A 1 102 ? -10.888 -12.831 10.344 1.00 93.50 102 GLY A CA 1
ATOM 798 C C . GLY A 1 102 ? -11.015 -11.319 10.539 1.00 93.50 102 GLY A C 1
ATOM 799 O O . GLY A 1 102 ? -11.222 -10.579 9.579 1.00 93.50 102 GLY A O 1
ATOM 800 N N . ASP A 1 103 ? -10.879 -10.868 11.785 1.00 93.81 103 ASP A N 1
ATOM 801 C CA . ASP A 1 103 ? -10.923 -9.448 12.152 1.00 93.81 103 ASP A CA 1
ATOM 802 C C . ASP A 1 103 ? -9.532 -8.816 12.281 1.00 93.81 103 ASP A C 1
ATOM 804 O O . ASP A 1 103 ? -9.424 -7.694 12.769 1.00 93.81 103 ASP A O 1
ATOM 808 N N . THR A 1 104 ? -8.473 -9.499 11.843 1.00 94.81 104 THR A N 1
ATOM 809 C CA . THR A 1 104 ? -7.102 -8.978 11.869 1.00 94.81 104 THR A CA 1
ATOM 810 C C . THR A 1 104 ? -6.630 -8.650 10.458 1.00 94.81 104 THR A C 1
ATOM 812 O O . THR A 1 104 ? -6.703 -9.490 9.565 1.00 94.81 104 THR A O 1
ATOM 815 N N . LEU A 1 105 ? -6.102 -7.444 10.276 1.00 95.75 105 LEU A N 1
ATOM 816 C CA . LEU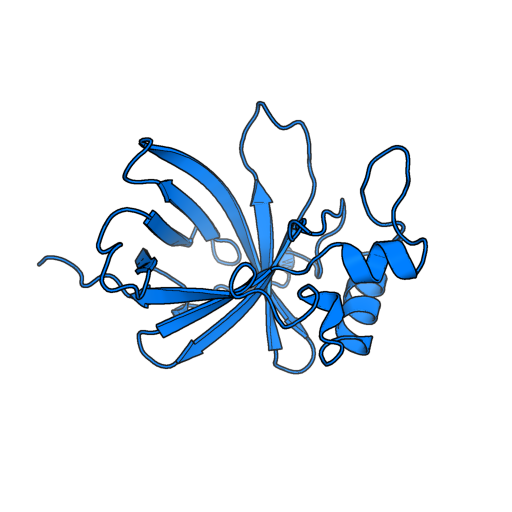 A 1 105 ? -5.427 -6.972 9.073 1.00 95.75 105 LEU A CA 1
ATOM 817 C C . LEU A 1 105 ? -3.950 -6.755 9.403 1.00 95.75 105 LEU A C 1
ATOM 819 O O . LEU A 1 105 ? -3.621 -5.977 10.293 1.00 95.75 105 LEU A O 1
ATOM 823 N N . ARG A 1 106 ? -3.060 -7.417 8.670 1.00 94.31 106 ARG A N 1
ATOM 824 C CA . ARG A 1 106 ? -1.625 -7.119 8.673 1.00 94.31 106 ARG A CA 1
ATOM 825 C C . ARG A 1 106 ? -1.274 -6.369 7.402 1.00 94.31 106 ARG A C 1
ATOM 827 O O . ARG A 1 106 ? -1.622 -6.833 6.318 1.00 94.31 106 ARG A O 1
ATOM 834 N N . LEU A 1 107 ? -0.593 -5.240 7.544 1.00 92.75 107 LEU A N 1
ATOM 835 C CA . LEU A 1 107 ? -0.058 -4.429 6.456 1.00 92.75 107 LEU A CA 1
ATOM 836 C C . LEU A 1 107 ? 1.460 -4.432 6.540 1.00 92.75 107 LEU A C 1
ATOM 838 O O . LEU A 1 107 ? 2.013 -4.211 7.612 1.00 92.75 107 LEU A O 1
ATOM 842 N N . ARG A 1 108 ? 2.131 -4.631 5.409 1.00 91.88 108 ARG A N 1
ATOM 843 C CA . ARG A 1 108 ? 3.586 -4.567 5.317 1.00 91.88 108 ARG A CA 1
ATOM 844 C C . ARG A 1 108 ? 4.007 -3.716 4.135 1.00 91.88 108 ARG A C 1
ATOM 846 O O . ARG A 1 108 ? 3.748 -4.080 2.989 1.00 91.88 108 ARG A O 1
ATOM 853 N N . ILE A 1 109 ? 4.637 -2.583 4.416 1.00 92.06 109 ILE A N 1
ATOM 854 C CA . ILE A 1 109 ? 5.037 -1.617 3.389 1.00 92.06 109 ILE A CA 1
ATOM 855 C C . ILE A 1 109 ? 6.192 -2.181 2.549 1.00 92.06 109 ILE A C 1
ATOM 857 O O . ILE A 1 109 ? 7.095 -2.829 3.079 1.00 92.06 109 ILE A O 1
ATOM 861 N N . ILE A 1 110 ? 6.160 -1.945 1.233 1.00 92.75 110 ILE A N 1
ATOM 862 C CA . ILE A 1 110 ? 7.312 -2.184 0.357 1.00 92.75 110 ILE A CA 1
ATOM 863 C C . ILE A 1 110 ? 8.335 -1.071 0.604 1.00 92.75 110 ILE A C 1
ATOM 865 O O . ILE A 1 110 ? 8.037 0.109 0.418 1.00 92.75 110 ILE A O 1
ATOM 869 N N . ASP A 1 111 ? 9.538 -1.455 1.019 1.00 91.19 111 ASP A N 1
ATOM 870 C CA . ASP A 1 111 ? 10.640 -0.555 1.361 1.00 91.19 111 ASP A CA 1
ATOM 871 C C . ASP A 1 111 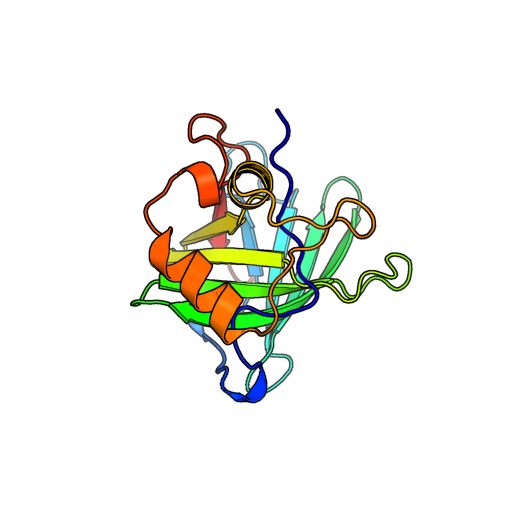? 11.550 -0.297 0.149 1.00 91.19 111 ASP A C 1
ATOM 873 O O . ASP A 1 111 ? 11.681 -1.125 -0.760 1.00 91.19 111 ASP A O 1
ATOM 877 N N . ASP A 1 112 ? 12.208 0.860 0.125 1.00 89.50 112 ASP A N 1
ATOM 878 C CA . ASP A 1 112 ? 13.087 1.257 -0.974 1.00 89.50 112 ASP A CA 1
ATOM 879 C C . ASP A 1 112 ? 14.474 0.576 -0.969 1.00 89.50 112 ASP A C 1
ATOM 881 O O . ASP A 1 112 ? 15.224 0.697 -1.947 1.00 89.50 112 ASP A O 1
ATOM 885 N N . ALA A 1 113 ? 14.827 -0.174 0.082 1.00 89.25 113 ALA A N 1
ATOM 886 C CA . ALA A 1 113 ? 16.150 -0.765 0.262 1.00 89.25 113 ALA A CA 1
ATOM 887 C C . ALA A 1 113 ? 16.556 -1.682 -0.894 1.00 89.25 113 ALA A C 1
ATOM 889 O O . ALA A 1 113 ? 17.673 -1.570 -1.410 1.00 89.25 113 ALA A O 1
ATOM 890 N N . LEU A 1 114 ? 15.665 -2.578 -1.326 1.00 89.06 114 LEU A N 1
ATOM 891 C CA . LEU A 1 114 ? 15.974 -3.507 -2.412 1.00 89.06 114 LEU A CA 1
ATOM 892 C C . LEU A 1 114 ? 16.176 -2.767 -3.742 1.00 89.06 114 LEU A C 1
ATOM 894 O O . LEU A 1 114 ? 17.096 -3.083 -4.495 1.00 89.06 114 LEU A O 1
ATOM 898 N N . PHE A 1 115 ? 15.373 -1.737 -4.000 1.00 89.75 115 PHE A N 1
ATOM 899 C CA . PHE A 1 115 ? 15.453 -0.923 -5.213 1.00 89.75 115 PHE A CA 1
ATOM 900 C C . PHE A 1 115 ? 16.742 -0.096 -5.252 1.00 89.75 115 PHE A C 1
ATOM 902 O O . PHE A 1 115 ? 17.395 -0.014 -6.294 1.00 89.75 115 PHE A O 1
ATOM 909 N N . LYS A 1 116 ? 17.165 0.455 -4.107 1.00 87.00 116 LYS A N 1
ATOM 910 C CA . LYS A 1 116 ? 18.464 1.129 -3.963 1.00 87.00 116 LYS A CA 1
ATOM 911 C C . LYS A 1 116 ? 19.631 0.174 -4.194 1.00 87.00 116 LYS A C 1
ATOM 913 O O . LYS A 1 116 ? 20.546 0.518 -4.929 1.00 87.00 116 LYS A O 1
ATOM 918 N N . LEU A 1 117 ? 19.592 -1.034 -3.623 1.00 83.75 117 LEU A N 1
ATOM 919 C CA . LEU A 1 117 ? 20.642 -2.048 -3.817 1.00 83.75 117 LEU A CA 1
ATOM 920 C C . LEU A 1 117 ? 20.805 -2.484 -5.277 1.00 83.75 117 LEU A C 1
ATOM 922 O O . LEU A 1 117 ? 21.863 -2.984 -5.654 1.00 83.75 117 LEU A O 1
ATOM 926 N N . LYS A 1 118 ? 19.755 -2.333 -6.084 1.00 83.50 118 LYS A N 1
ATOM 927 C CA . LYS A 1 118 ? 19.752 -2.652 -7.513 1.00 83.50 118 LYS A CA 1
ATOM 928 C C . LYS A 1 118 ? 19.994 -1.424 -8.403 1.00 83.50 118 LYS A C 1
ATOM 930 O O . LYS A 1 118 ? 19.848 -1.543 -9.615 1.00 83.50 118 LYS A O 1
ATOM 935 N N . ASP A 1 119 ? 20.340 -0.267 -7.827 1.00 84.00 119 ASP A N 1
ATOM 936 C CA . ASP A 1 119 ? 20.514 1.018 -8.528 1.00 84.00 119 ASP A CA 1
ATOM 937 C C . ASP A 1 119 ? 19.289 1.428 -9.376 1.00 84.00 119 ASP A C 1
ATOM 939 O O . ASP A 1 119 ? 19.395 2.108 -10.407 1.00 84.00 119 ASP A O 1
ATOM 943 N N . MET A 1 120 ? 18.100 1.006 -8.934 1.00 84.94 120 MET A N 1
ATOM 944 C CA . MET A 1 120 ? 16.838 1.205 -9.649 1.00 84.94 120 MET A CA 1
ATOM 945 C C . MET A 1 120 ? 16.137 2.503 -9.275 1.00 84.94 120 MET A C 1
ATOM 947 O O . MET A 1 120 ? 15.149 2.835 -9.910 1.00 84.94 120 MET A O 1
ATOM 951 N N . ILE A 1 121 ? 16.626 3.249 -8.288 1.00 83.19 121 ILE A N 1
ATOM 952 C CA . ILE A 1 121 ? 16.073 4.555 -7.919 1.00 83.19 121 ILE A CA 1
ATOM 953 C C . ILE A 1 121 ? 16.761 5.652 -8.731 1.00 83.19 121 ILE A C 1
ATOM 955 O O . ILE A 1 121 ? 17.991 5.701 -8.815 1.00 83.19 121 ILE A O 1
ATOM 959 N N . ASP A 1 122 ? 15.978 6.548 -9.330 1.00 76.69 122 ASP A N 1
ATOM 960 C CA . ASP A 1 122 ? 16.535 7.753 -9.923 1.00 76.69 122 ASP A CA 1
ATOM 961 C C . ASP A 1 122 ? 16.995 8.713 -8.813 1.00 76.69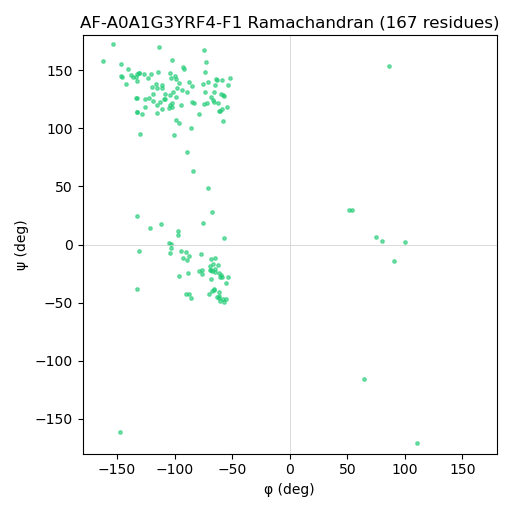 122 ASP A C 1
ATOM 963 O O . ASP A 1 122 ? 16.188 9.129 -7.984 1.00 76.69 122 ASP A O 1
ATOM 967 N N . PRO A 1 123 ? 18.276 9.114 -8.772 1.00 74.81 123 PRO A N 1
ATOM 968 C CA . PRO A 1 123 ? 18.788 9.977 -7.712 1.00 74.81 123 PRO A CA 1
ATOM 969 C C . PRO A 1 123 ? 18.235 11.411 -7.759 1.00 74.81 123 PRO A C 1
ATOM 971 O O . PRO A 1 123 ? 18.460 12.165 -6.816 1.00 74.81 123 PRO A O 1
ATOM 974 N N . LYS A 1 124 ? 17.568 11.821 -8.848 1.00 73.88 124 LYS A N 1
ATOM 975 C CA . LYS A 1 124 ? 16.955 13.149 -8.985 1.00 73.88 124 LYS A CA 1
ATOM 976 C C . LYS A 1 124 ? 15.518 13.175 -8.490 1.00 73.88 124 LYS A C 1
ATOM 978 O O . LYS A 1 124 ? 15.142 14.151 -7.851 1.00 73.88 124 LYS A O 1
ATOM 983 N N . THR A 1 125 ? 14.726 12.155 -8.816 1.00 71.31 125 THR A N 1
ATOM 984 C CA . THR A 1 125 ? 13.302 12.107 -8.439 1.00 71.31 125 THR A CA 1
ATOM 985 C C . THR A 1 125 ? 13.068 11.316 -7.157 1.00 71.31 125 THR A C 1
ATOM 987 O O . THR A 1 125 ? 12.132 11.604 -6.423 1.00 71.31 125 THR A O 1
ATOM 990 N N . GLY A 1 126 ? 13.944 10.359 -6.845 1.00 70.94 126 GLY A N 1
ATOM 991 C CA . GLY A 1 126 ? 13.758 9.419 -5.743 1.00 70.94 126 GLY A CA 1
ATOM 992 C C . GLY A 1 126 ? 12.813 8.258 -6.072 1.00 70.94 126 GLY A C 1
ATOM 993 O O . GLY A 1 126 ? 12.589 7.421 -5.201 1.00 70.94 126 GLY A O 1
ATOM 994 N N . SER A 1 127 ? 12.312 8.168 -7.307 1.00 68.38 127 SER A N 1
ATOM 995 C CA . SER A 1 127 ? 11.358 7.139 -7.752 1.00 68.38 127 SER A CA 1
ATOM 996 C C . SER A 1 127 ? 12.059 6.046 -8.572 1.00 68.38 127 SER A C 1
ATOM 998 O O . SER A 1 127 ? 13.156 6.259 -9.102 1.00 68.38 127 SER A O 1
ATOM 1000 N N . ALA A 1 128 ? 11.469 4.850 -8.686 1.00 72.56 128 ALA A N 1
ATOM 1001 C CA . ALA A 1 128 ? 12.111 3.784 -9.463 1.00 72.56 128 ALA A CA 1
ATOM 1002 C C . ALA A 1 128 ? 12.057 3.976 -10.983 1.00 72.56 128 ALA A C 1
ATOM 1004 O O . ALA A 1 128 ? 11.076 4.441 -11.556 1.00 72.56 128 ALA A O 1
ATOM 1005 N N . ARG A 1 129 ? 13.104 3.472 -11.632 1.00 80.00 129 ARG A N 1
ATOM 1006 C CA . ARG A 1 129 ? 13.336 3.406 -13.074 1.00 80.00 129 ARG A CA 1
ATOM 1007 C C . ARG A 1 129 ? 12.659 2.185 -13.696 1.00 80.00 129 ARG A C 1
ATOM 1009 O O . ARG A 1 129 ? 13.336 1.302 -14.215 1.00 80.00 129 ARG A O 1
ATOM 1016 N N . PHE A 1 130 ? 11.334 2.133 -13.638 1.00 88.88 130 PHE A N 1
ATOM 1017 C CA . PHE A 1 130 ? 10.547 1.163 -14.402 1.00 88.88 130 PHE A CA 1
ATOM 1018 C C . PHE A 1 130 ? 9.908 1.840 -15.609 1.00 88.88 130 PHE A C 1
ATOM 1020 O O . PHE A 1 130 ? 9.476 2.986 -15.531 1.00 88.88 130 PHE A O 1
ATOM 1027 N N . SER A 1 131 ? 9.823 1.121 -16.725 1.00 89.12 131 SER A N 1
ATOM 1028 C CA . SER A 1 131 ? 9.216 1.633 -17.959 1.00 89.12 131 SER A CA 1
ATOM 1029 C C . SER A 1 131 ? 7.711 1.356 -18.030 1.00 89.12 131 SER A C 1
ATOM 1031 O O . SER A 1 131 ? 7.024 1.890 -18.898 1.00 89.12 131 SER A O 1
ATOM 1033 N N . SER A 1 132 ? 7.190 0.478 -17.164 1.00 93.38 132 SER A N 1
ATOM 1034 C CA . SER A 1 132 ? 5.768 0.124 -17.104 1.00 93.38 132 SER A CA 1
ATOM 1035 C C . SER A 1 132 ? 5.389 -0.542 -15.779 1.00 93.38 132 SER A C 1
ATOM 1037 O O . SER A 1 132 ? 6.233 -1.159 -15.126 1.00 93.38 132 SER A O 1
ATOM 1039 N N . SER A 1 133 ? 4.100 -0.496 -15.424 1.00 95.44 133 SER A N 1
ATOM 1040 C CA . SER A 1 133 ? 3.548 -1.249 -14.287 1.00 95.44 133 SER A CA 1
ATOM 1041 C C . SER A 1 133 ? 3.828 -2.747 -14.376 1.00 95.44 133 SER A C 1
ATOM 1043 O O . SER A 1 133 ? 4.047 -3.380 -13.354 1.00 95.44 133 SER A O 1
ATOM 1045 N N . ALA A 1 134 ? 3.872 -3.320 -15.584 1.00 95.81 134 ALA A N 1
ATOM 1046 C CA . ALA A 1 134 ? 4.181 -4.736 -15.777 1.00 95.81 134 ALA A CA 1
ATOM 1047 C C . ALA A 1 134 ? 5.624 -5.080 -15.370 1.00 95.81 134 ALA A C 1
ATOM 1049 O O . ALA A 1 134 ? 5.861 -6.128 -14.780 1.00 95.81 134 ALA A O 1
ATOM 1050 N N . GLU A 1 135 ? 6.578 -4.190 -15.650 1.00 95.06 135 GLU A N 1
ATOM 1051 C CA . GLU A 1 135 ? 7.981 -4.372 -15.263 1.00 95.06 135 GLU A CA 1
ATOM 1052 C C . GLU A 1 135 ? 8.166 -4.245 -13.744 1.00 95.06 135 GLU A C 1
ATOM 1054 O O . GLU A 1 135 ? 8.842 -5.071 -13.132 1.00 95.06 135 GLU A O 1
ATOM 1059 N N . LEU A 1 136 ? 7.510 -3.254 -13.129 1.00 95.44 136 LEU A N 1
ATOM 1060 C CA . LEU A 1 13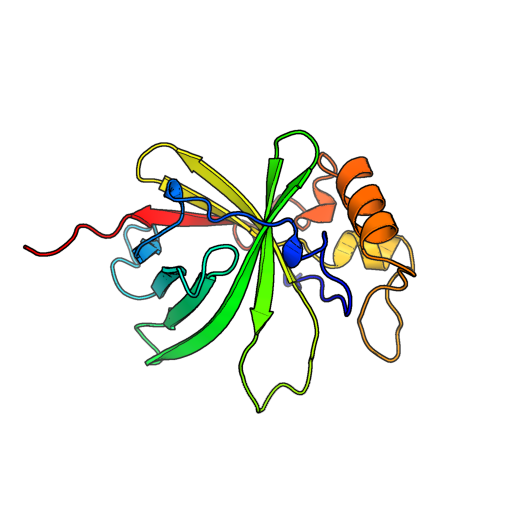6 ? 7.488 -3.095 -11.674 1.00 95.44 136 LEU A CA 1
ATOM 1061 C C . LEU A 1 136 ? 6.835 -4.307 -10.989 1.00 95.44 136 LEU A C 1
ATOM 1063 O O . LEU A 1 136 ? 7.386 -4.846 -10.029 1.00 95.44 136 LEU A O 1
ATOM 1067 N N . ASN A 1 137 ? 5.690 -4.764 -11.503 1.00 96.56 137 ASN A N 1
ATOM 1068 C CA . ASN A 1 137 ? 4.992 -5.951 -11.013 1.00 96.56 137 ASN A CA 1
ATOM 1069 C C . ASN A 1 137 ? 5.891 -7.186 -11.060 1.00 96.56 137 ASN A C 1
ATOM 1071 O O . ASN A 1 137 ? 6.029 -7.883 -10.060 1.00 96.56 137 ASN A O 1
ATOM 1075 N N . GLU A 1 138 ? 6.541 -7.420 -12.200 1.00 96.12 138 GLU A N 1
ATOM 1076 C CA . GLU A 1 138 ? 7.451 -8.544 -12.395 1.00 96.12 138 GLU A CA 1
ATOM 1077 C C . GLU A 1 138 ? 8.640 -8.479 -11.431 1.00 96.12 138 GLU A C 1
ATOM 1079 O O . GLU A 1 138 ? 9.019 -9.492 -10.842 1.00 96.12 138 GLU A O 1
ATOM 1084 N N . PHE A 1 139 ? 9.202 -7.288 -11.206 1.00 95.62 139 PHE A N 1
ATOM 1085 C CA . PHE A 1 139 ? 10.264 -7.114 -10.222 1.00 95.62 139 PHE A CA 1
ATOM 1086 C C . PHE A 1 139 ? 9.798 -7.490 -8.815 1.00 95.62 139 PHE A C 1
ATOM 1088 O O . PHE A 1 139 ? 10.476 -8.267 -8.141 1.00 95.62 139 PHE A O 1
ATOM 1095 N N . VAL A 1 140 ? 8.639 -6.989 -8.380 1.00 95.88 140 VAL A N 1
ATOM 1096 C CA . VAL A 1 140 ? 8.065 -7.332 -7.070 1.00 95.88 140 VAL A CA 1
ATOM 1097 C C . VAL A 1 140 ? 7.777 -8.830 -6.982 1.00 95.88 140 VAL A C 1
ATOM 1099 O O . VAL A 1 140 ? 8.165 -9.464 -6.002 1.00 95.88 140 VAL A O 1
ATOM 1102 N N . ARG A 1 141 ? 7.199 -9.426 -8.031 1.00 97.00 141 ARG A N 1
ATOM 1103 C CA . ARG A 1 141 ? 6.914 -10.863 -8.128 1.00 97.00 141 ARG A CA 1
ATOM 1104 C C . ARG A 1 141 ? 8.163 -11.717 -7.905 1.00 97.00 141 ARG A C 1
ATOM 1106 O O . ARG A 1 141 ? 8.138 -12.658 -7.116 1.00 97.00 141 ARG A O 1
ATOM 1113 N N . LEU A 1 142 ? 9.272 -11.373 -8.559 1.00 96.56 142 LEU A N 1
ATOM 1114 C CA . LEU A 1 142 ? 10.538 -12.104 -8.436 1.00 96.56 142 LEU A CA 1
ATOM 1115 C C . LEU A 1 142 ? 11.174 -12.001 -7.039 1.00 96.56 142 LEU A C 1
ATOM 1117 O O . LEU A 1 142 ? 12.036 -12.815 -6.710 1.00 96.56 142 LEU A O 1
ATOM 1121 N N . HIS A 1 143 ? 10.747 -11.036 -6.219 1.00 94.94 143 HIS A N 1
ATOM 1122 C CA . HIS A 1 143 ? 11.327 -10.749 -4.907 1.00 94.94 143 HIS A CA 1
ATOM 1123 C C . HIS A 1 143 ? 10.319 -10.854 -3.750 1.00 94.94 143 HIS A C 1
ATOM 1125 O O . HIS A 1 143 ? 10.644 -10.458 -2.637 1.00 94.94 143 HIS A O 1
ATOM 1131 N N . LEU A 1 144 ? 9.138 -11.457 -3.953 1.00 93.69 144 LEU A N 1
ATOM 1132 C CA . LEU A 1 144 ? 8.103 -11.619 -2.910 1.00 93.69 144 LEU A CA 1
ATOM 1133 C C . LEU A 1 144 ? 8.603 -12.284 -1.621 1.00 93.69 144 LEU A C 1
ATOM 1135 O O . LEU A 1 144 ? 8.040 -12.098 -0.547 1.00 93.69 144 LEU A O 1
ATOM 1139 N N . ARG A 1 145 ? 9.631 -13.130 -1.727 1.00 91.25 145 ARG A N 1
ATOM 1140 C CA . ARG A 1 145 ? 10.222 -13.852 -0.591 1.00 91.25 145 ARG A CA 1
ATOM 1141 C C . ARG A 1 145 ? 11.549 -13.251 -0.132 1.00 91.25 145 ARG A C 1
ATOM 1143 O O . ARG A 1 145 ? 12.145 -13.778 0.803 1.00 91.25 145 ARG A O 1
ATOM 1150 N N . ASP A 1 146 ? 12.009 -12.180 -0.776 1.00 91.31 146 ASP A N 1
ATOM 1151 C CA . ASP A 1 146 ? 13.183 -11.436 -0.339 1.00 91.31 146 ASP A CA 1
ATOM 1152 C C . ASP A 1 146 ? 12.770 -10.518 0.823 1.00 91.31 146 ASP A C 1
ATOM 1154 O O . ASP A 1 146 ? 12.005 -9.575 0.612 1.00 91.31 146 ASP A O 1
ATOM 1158 N N . PRO A 1 147 ? 13.249 -10.755 2.058 1.00 87.19 147 PRO A N 1
ATOM 1159 C CA . PRO A 1 147 ? 12.889 -9.911 3.191 1.00 87.19 147 PRO A CA 1
ATOM 1160 C C . PRO A 1 147 ? 13.301 -8.452 2.974 1.00 87.19 147 PRO A C 1
ATOM 1162 O O . PRO A 1 147 ? 12.642 -7.564 3.495 1.00 87.19 147 PRO A O 1
ATOM 1165 N N . VAL A 1 148 ? 14.333 -8.180 2.164 1.00 89.25 148 VAL A N 1
ATOM 1166 C CA . VAL A 1 148 ? 14.792 -6.814 1.884 1.00 89.25 148 VAL A CA 1
ATOM 1167 C C . VAL A 1 148 ? 13.734 -5.991 1.138 1.00 89.25 148 VAL A C 1
ATOM 1169 O O . VAL A 1 148 ? 13.739 -4.770 1.267 1.00 89.25 148 VAL A O 1
ATOM 1172 N N . LEU A 1 149 ? 12.797 -6.630 0.421 1.00 90.88 149 LEU A N 1
ATOM 1173 C CA . LEU A 1 149 ? 11.656 -5.951 -0.208 1.00 90.88 149 LEU A CA 1
ATOM 1174 C C . LEU A 1 149 ? 10.761 -5.238 0.824 1.00 90.88 149 LEU A C 1
ATOM 1176 O O . LEU A 1 149 ? 10.129 -4.239 0.501 1.00 90.88 149 LEU A O 1
ATOM 1180 N N . TYR A 1 150 ? 10.723 -5.737 2.060 1.00 88.94 150 TYR A N 1
ATOM 1181 C CA . TYR A 1 150 ? 9.861 -5.250 3.141 1.00 88.94 150 TYR A CA 1
ATOM 1182 C C . TYR A 1 150 ? 10.647 -4.567 4.275 1.00 88.94 150 TYR A C 1
ATOM 1184 O O . TYR A 1 150 ? 10.150 -4.435 5.397 1.00 88.94 150 TYR A O 1
ATOM 1192 N N . GLY A 1 151 ? 11.896 -4.175 4.000 1.00 82.19 151 GLY A N 1
ATOM 1193 C CA . GLY A 1 151 ? 12.843 -3.669 4.993 1.00 82.19 151 GLY A CA 1
ATOM 1194 C C . GLY A 1 151 ? 13.628 -4.794 5.681 1.00 82.19 151 GLY A C 1
ATOM 1195 O O . GLY A 1 151 ? 13.196 -5.941 5.751 1.00 82.19 151 GLY A O 1
ATOM 1196 N N . LYS A 1 152 ? 14.842 -4.502 6.172 1.00 67.38 152 LYS A N 1
ATOM 1197 C CA . LYS A 1 152 ? 15.679 -5.519 6.841 1.00 67.38 152 LYS A CA 1
ATOM 1198 C C . LYS A 1 152 ? 14.938 -6.091 8.058 1.00 67.38 152 LYS A C 1
ATOM 1200 O O . LYS A 1 152 ? 14.655 -5.360 8.999 1.00 67.38 152 LYS A O 1
ATOM 1205 N N . GLY A 1 153 ? 14.651 -7.392 8.006 1.00 51.97 153 GLY A N 1
ATOM 1206 C CA . GLY A 1 153 ? 13.693 -8.104 8.859 1.00 51.97 153 GLY A CA 1
ATOM 1207 C C . GLY A 1 153 ? 14.053 -8.319 10.332 1.00 51.97 153 GLY A C 1
ATOM 1208 O O . GLY A 1 153 ? 13.890 -9.439 10.796 1.00 51.97 153 GLY A O 1
ATOM 1209 N N . ASP A 1 154 ? 14.490 -7.279 11.042 1.00 44.91 154 ASP A N 1
ATOM 1210 C CA . ASP A 1 154 ? 14.654 -7.283 12.509 1.00 44.91 154 ASP A CA 1
ATOM 1211 C C . ASP A 1 154 ? 14.022 -6.060 13.210 1.00 44.91 154 ASP A C 1
ATOM 1213 O O . ASP A 1 154 ? 13.990 -6.026 14.437 1.00 44.91 154 ASP A O 1
ATOM 1217 N N . ASP A 1 155 ? 13.500 -5.068 12.477 1.00 47.06 155 ASP A N 1
ATOM 1218 C CA . ASP A 1 155 ? 12.783 -3.937 13.081 1.00 47.06 155 ASP A CA 1
ATOM 1219 C C . ASP A 1 155 ? 11.263 -4.139 12.905 1.00 47.06 155 ASP A C 1
ATOM 1221 O O . ASP A 1 155 ? 10.763 -4.127 11.779 1.00 47.06 155 ASP A O 1
ATOM 1225 N N . ASP A 1 156 ? 10.520 -4.249 14.015 1.00 48.62 156 ASP A N 1
ATOM 1226 C CA . ASP A 1 156 ? 9.039 -4.310 14.118 1.00 48.62 156 ASP A CA 1
ATOM 1227 C C . ASP A 1 156 ? 8.305 -3.096 13.485 1.00 48.62 156 ASP A C 1
ATOM 1229 O O . ASP A 1 156 ? 7.093 -2.944 13.600 1.00 48.62 156 ASP A O 1
ATOM 1233 N N . LEU A 1 157 ? 9.032 -2.196 12.817 1.00 49.66 157 LEU A N 1
ATOM 1234 C CA . LEU A 1 157 ? 8.554 -0.907 12.319 1.00 49.66 157 LEU A CA 1
ATOM 1235 C C . LEU A 1 157 ? 7.927 -0.964 10.915 1.00 49.66 157 LEU A C 1
ATOM 1237 O O . LEU A 1 157 ? 7.359 0.037 10.486 1.00 49.66 157 LEU A O 1
ATOM 1241 N N . THR A 1 158 ? 8.029 -2.080 10.179 1.00 62.38 158 THR A N 1
ATOM 1242 C CA . THR A 1 158 ? 7.486 -2.180 8.801 1.00 62.38 158 THR A CA 1
ATOM 1243 C C . THR A 1 158 ? 6.194 -2.971 8.675 1.00 62.38 158 THR A C 1
ATOM 1245 O O . THR A 1 158 ? 5.591 -2.978 7.597 1.00 62.38 158 THR A O 1
ATOM 1248 N N . GLU A 1 159 ? 5.756 -3.622 9.753 1.00 80.81 159 GLU A N 1
ATOM 1249 C CA . GLU A 1 159 ? 4.512 -4.380 9.801 1.00 80.81 159 GLU A CA 1
ATOM 1250 C C . GLU A 1 159 ? 3.537 -3.736 10.785 1.00 80.81 159 GLU A C 1
ATOM 1252 O O . GLU A 1 159 ? 3.802 -3.613 11.977 1.00 80.81 159 GLU A O 1
ATOM 1257 N N . LEU A 1 160 ? 2.376 -3.341 10.277 1.00 86.12 160 LEU A N 1
ATOM 1258 C CA . LEU A 1 160 ? 1.292 -2.788 11.067 1.00 86.12 160 LEU A CA 1
ATOM 1259 C C . LEU A 1 160 ? 0.198 -3.843 11.205 1.00 86.12 160 LEU A C 1
ATOM 1261 O O . LEU A 1 160 ? -0.413 -4.258 10.218 1.00 86.12 160 LEU A O 1
ATOM 1265 N N . THR A 1 161 ? -0.067 -4.254 12.442 1.00 90.75 161 THR A N 1
ATOM 1266 C CA . THR A 1 161 ? -1.162 -5.176 12.753 1.00 90.75 161 THR A CA 1
ATOM 1267 C C . THR A 1 161 ? -2.347 -4.408 13.325 1.00 90.75 161 THR A C 1
ATOM 1269 O O . THR A 1 161 ? -2.250 -3.741 14.356 1.00 90.75 161 THR A O 1
ATOM 1272 N N . LEU A 1 162 ? -3.489 -4.532 12.659 1.00 92.06 162 LEU A N 1
ATOM 1273 C CA . LEU A 1 162 ? -4.734 -3.856 12.979 1.00 92.06 162 LEU A CA 1
ATOM 1274 C C . LEU A 1 162 ? -5.836 -4.882 13.261 1.00 92.06 162 LEU A C 1
ATOM 1276 O O . LEU A 1 162 ? -5.899 -5.934 12.630 1.00 92.06 162 LEU A O 1
ATOM 1280 N N . LYS A 1 163 ? -6.749 -4.554 14.172 1.00 94.00 163 LYS A N 1
ATOM 1281 C CA . LYS A 1 163 ? -8.026 -5.242 14.360 1.00 94.00 163 LYS A CA 1
ATOM 1282 C C . LY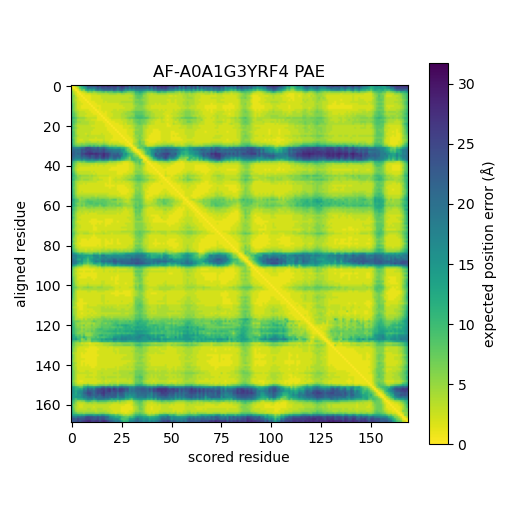S A 1 163 ? -9.160 -4.411 13.781 1.00 94.00 163 LYS A C 1
ATOM 1284 O O . LYS A 1 163 ? -9.129 -3.181 13.832 1.00 94.00 163 LYS A O 1
ATOM 1289 N N . ARG A 1 164 ? -10.192 -5.074 13.275 1.00 94.25 164 ARG A N 1
ATOM 1290 C CA . ARG A 1 164 ? -11.415 -4.417 12.823 1.00 94.25 164 ARG A CA 1
ATOM 1291 C C . ARG A 1 164 ? -12.050 -3.667 13.994 1.00 94.25 164 ARG A C 1
ATOM 1293 O O . ARG A 1 164 ? -12.247 -4.226 15.076 1.00 94.25 164 ARG A O 1
ATOM 1300 N N . ALA A 1 165 ? -12.375 -2.397 13.783 1.00 90.00 165 ALA A N 1
ATOM 1301 C CA . ALA A 1 165 ? -13.116 -1.617 14.758 1.00 90.00 165 ALA A CA 1
ATOM 1302 C C . ALA A 1 165 ? -14.527 -2.205 14.896 1.00 90.00 165 ALA A C 1
ATOM 1304 O O . ALA A 1 165 ? -15.216 -2.455 13.903 1.00 90.00 165 ALA A O 1
ATOM 1305 N N . LYS A 1 166 ? -14.973 -2.436 16.132 1.00 80.44 166 LYS A N 1
ATOM 1306 C CA . LYS A 1 166 ? -16.356 -2.849 16.377 1.00 80.44 166 LYS A CA 1
ATOM 1307 C C . LYS A 1 166 ? -17.259 -1.670 16.035 1.00 80.44 166 LYS A C 1
ATOM 1309 O O . LYS A 1 166 ? -17.052 -0.582 16.560 1.00 80.44 166 LYS A O 1
ATOM 1314 N N . SER A 1 167 ? -18.261 -1.878 15.182 1.00 60.53 167 SER A N 1
ATOM 1315 C CA . SER A 1 167 ? -19.304 -0.871 14.992 1.00 60.53 167 SER A CA 1
ATOM 1316 C C . SER A 1 167 ? -20.004 -0.640 16.327 1.00 60.53 167 SER A C 1
ATOM 1318 O O . SER A 1 167 ? -20.650 -1.552 16.849 1.00 60.53 167 SER A O 1
ATOM 1320 N N . GLU A 1 168 ? -19.874 0.565 16.876 1.00 46.16 168 GLU A N 1
ATOM 1321 C CA . GLU A 1 168 ? -20.766 1.024 17.932 1.00 46.16 168 GLU A CA 1
ATOM 1322 C C . GLU A 1 168 ? -22.182 1.041 17.340 1.00 46.16 168 GLU A C 1
ATOM 1324 O O . GLU A 1 168 ? -22.448 1.712 16.341 1.00 46.16 168 GLU A O 1
ATOM 1329 N N . ARG A 1 169 ? -23.052 0.186 17.879 1.00 36.22 169 ARG A N 1
ATOM 1330 C CA . ARG A 1 169 ? -24.485 0.163 17.579 1.00 36.22 169 ARG A CA 1
ATOM 1331 C C . ARG A 1 169 ? -25.237 0.938 18.641 1.00 36.22 169 ARG A C 1
ATOM 1333 O O . ARG A 1 169 ? -24.860 0.789 19.824 1.00 36.22 169 ARG A O 1
#

Radius of gyration: 15.79 Å; Cα contacts (8 Å, |Δi|>4): 345; chains: 1; bounding box: 45×35×43 Å

Nearest PDB structures (foldseek):
  1vpr-assembly1_A  TM=4.154E-01  e=1.828E+00  Lingulaulax polyedra
  5jdp-assembly1_A  TM=3.644E-01  e=3.346E+00  Homo sapiens

Foldseek 3Di:
DDFAFAKALAFLDDLVPFADPVLQAAKWFFPDPVGVQQWMWHWDDPDRFWTWIWIAGRVVRDIWTWIWGWDDQPNWIKIWTATPDPVPPRRITWMWTWDDDPQKIKTFTFGCQVCVVVVQADPVPRHGDDPHSNRVNVVCNVCVVPVVRRPDPPDPNGMTMIGGDDPDD

Sequence (169 aa):
MTACPFWSELPLSDPSAAHIDPELAGSWIPISEDSEGTFSVTFLPFDDREFAVIAKDGDTGEVDAYRAFATSIEGDRFLNLKELDEAVDKNDWNFALYVIEGDTLRLRIIDDALFKLKDMIDPKTGSARFSSSAELNEFVRLHLRDPVLYGKGDDDLTELTLKRAKSER